Protein AF-A0A1T1DHY1-F1 (afdb_monomer_lite)

Radius of gyration: 11.14 Å; chains: 1; bounding box: 24×20×27 Å

Structure (mmCIF, N/CA/C/O backbone):
data_AF-A0A1T1DHY1-F1
#
_entry.id   AF-A0A1T1DHY1-F1
#
loop_
_atom_site.group_PDB
_atom_site.id
_atom_site.type_symbol
_atom_site.label_atom_id
_atom_site.label_alt_id
_atom_site.label_comp_id
_atom_site.label_asym_id
_atom_site.label_entity_id
_atom_site.label_seq_id
_atom_site.pdbx_PDB_ins_code
_atom_site.Cartn_x
_atom_site.Cartn_y
_atom_site.Cartn_z
_atom_site.occupancy
_atom_site.B_iso_or_equiv
_atom_site.auth_seq_id
_atom_site.auth_comp_id
_atom_site.auth_asym_id
_atom_site.auth_atom_id
_atom_site.pdbx_PDB_model_num
ATOM 1 N N . MET A 1 1 ? -11.489 -0.902 -11.305 1.00 56.00 1 MET A N 1
ATOM 2 C CA . MET A 1 1 ? -10.250 -0.454 -10.639 1.00 56.00 1 MET A CA 1
ATOM 3 C C . MET A 1 1 ? -10.507 0.954 -10.126 1.00 56.00 1 MET A C 1
ATOM 5 O O . MET A 1 1 ? -11.166 1.697 -10.847 1.00 56.00 1 MET A O 1
ATOM 9 N N . LYS A 1 2 ? -10.150 1.290 -8.879 1.00 62.69 2 LYS A N 1
ATOM 10 C CA . LYS A 1 2 ? -10.344 2.666 -8.391 1.00 62.69 2 LYS A CA 1
ATOM 11 C C . LYS A 1 2 ? -9.387 3.599 -9.138 1.00 62.69 2 LYS A C 1
ATOM 13 O O . LYS A 1 2 ? -8.335 3.170 -9.602 1.00 62.69 2 LYS A O 1
ATOM 18 N N . ASP A 1 3 ? -9.757 4.857 -9.277 1.00 87.94 3 ASP A N 1
ATOM 19 C CA . ASP A 1 3 ? -8.816 5.863 -9.753 1.00 87.94 3 ASP A CA 1
ATOM 20 C C . ASP A 1 3 ? -7.743 6.082 -8.664 1.00 87.94 3 ASP A C 1
ATOM 22 O O . ASP A 1 3 ? -8.073 6.142 -7.475 1.00 87.94 3 ASP A O 1
ATOM 26 N N . LEU A 1 4 ? -6.460 6.155 -9.034 1.00 92.19 4 LEU A N 1
ATOM 27 C CA . LEU A 1 4 ? -5.384 6.499 -8.091 1.00 92.19 4 LEU A CA 1
ATOM 28 C C . LEU A 1 4 ? -5.502 7.953 -7.603 1.00 92.19 4 LEU A C 1
ATOM 30 O O . LEU A 1 4 ? -4.952 8.290 -6.557 1.00 92.19 4 LEU A O 1
ATOM 34 N N . GLU A 1 5 ? -6.265 8.793 -8.303 1.00 93.31 5 GLU A N 1
ATOM 35 C CA . GLU A 1 5 ? -6.594 10.161 -7.886 1.00 93.31 5 GLU A CA 1
ATOM 36 C C . GLU A 1 5 ? -7.833 10.245 -6.976 1.00 93.31 5 GLU A C 1
ATOM 38 O O . GLU A 1 5 ? -8.190 11.328 -6.501 1.00 93.31 5 GLU A O 1
ATOM 43 N N . ASP A 1 6 ? -8.509 9.123 -6.699 1.00 95.81 6 ASP A N 1
ATOM 44 C CA . ASP A 1 6 ? -9.685 9.113 -5.829 1.00 95.81 6 ASP A CA 1
ATOM 45 C C . ASP A 1 6 ? -9.304 9.489 -4.383 1.00 95.81 6 ASP A C 1
ATOM 47 O O . ASP A 1 6 ? -8.409 8.916 -3.758 1.00 95.81 6 ASP A O 1
ATOM 51 N N . LYS A 1 7 ? -10.038 10.437 -3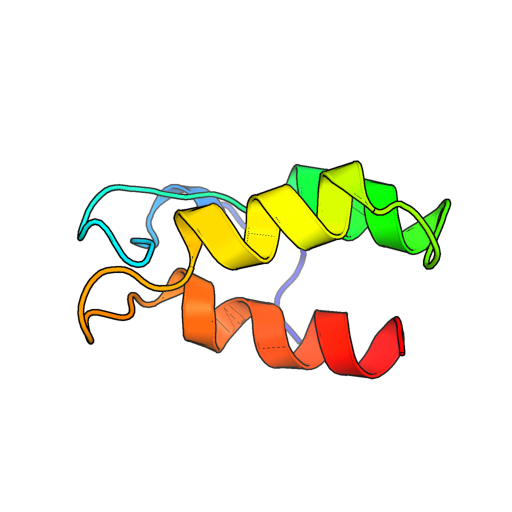.792 1.00 95.62 7 LYS A N 1
ATOM 52 C CA . LYS A 1 7 ? -9.822 10.879 -2.406 1.00 95.62 7 LYS A CA 1
ATOM 53 C C . LYS A 1 7 ? -10.036 9.769 -1.383 1.00 95.62 7 LYS A C 1
ATOM 55 O O . LYS A 1 7 ? -9.580 9.903 -0.250 1.00 95.62 7 LYS A O 1
ATOM 60 N N . ILE A 1 8 ? -10.687 8.669 -1.752 1.00 95.62 8 ILE A N 1
ATOM 61 C CA . ILE A 1 8 ? -10.844 7.513 -0.871 1.00 95.62 8 ILE A CA 1
ATOM 62 C C . ILE A 1 8 ? -9.499 7.005 -0.334 1.00 95.62 8 ILE A C 1
ATOM 64 O O . ILE A 1 8 ? -9.440 6.558 0.803 1.00 95.62 8 ILE A O 1
ATOM 68 N N . TRP A 1 9 ? -8.396 7.148 -1.078 1.00 96.88 9 TRP A N 1
ATOM 69 C CA . TRP A 1 9 ? -7.060 6.747 -0.618 1.00 96.88 9 TRP A CA 1
ATOM 70 C C . TRP A 1 9 ? -6.581 7.499 0.627 1.00 96.88 9 TRP A C 1
ATOM 72 O O . TRP A 1 9 ? -5.744 6.985 1.362 1.00 96.88 9 TRP A O 1
ATOM 82 N N . THR A 1 10 ? -7.112 8.694 0.907 1.00 96.56 10 THR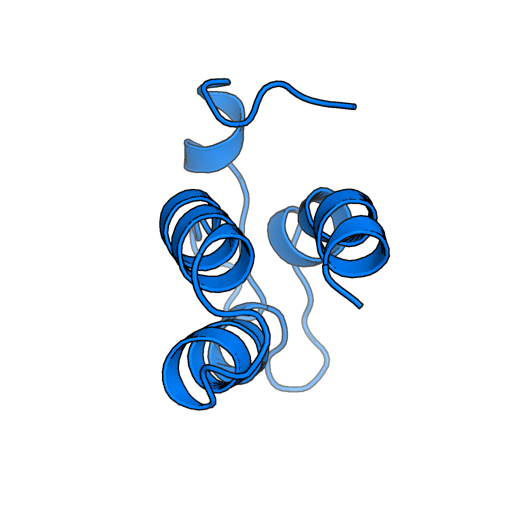 A N 1
ATOM 83 C CA . THR A 1 10 ? -6.775 9.447 2.127 1.00 96.56 10 THR A CA 1
ATOM 84 C C . THR A 1 10 ? -7.594 9.021 3.343 1.00 96.56 10 THR A C 1
ATOM 86 O O . THR A 1 10 ? -7.395 9.575 4.420 1.00 96.56 10 THR A O 1
ATOM 89 N N . THR A 1 11 ? -8.533 8.083 3.187 1.00 97.44 11 THR A N 1
ATOM 90 C CA . THR A 1 11 ? -9.433 7.637 4.263 1.00 97.44 11 THR A CA 1
ATOM 91 C C . THR A 1 11 ? -9.190 6.193 4.697 1.00 97.44 11 THR A C 1
ATOM 93 O O . THR A 1 11 ? -9.904 5.709 5.568 1.00 97.44 11 THR A O 1
ATOM 96 N N . LEU A 1 12 ? -8.250 5.483 4.067 1.00 97.50 12 LEU A N 1
ATOM 97 C CA . LEU A 1 12 ? -7.992 4.066 4.334 1.00 97.50 12 LEU A CA 1
ATOM 98 C C . LEU A 1 12 ? -6.907 3.902 5.392 1.00 97.50 12 LEU A C 1
ATOM 100 O O . LEU A 1 12 ? -5.937 4.662 5.399 1.00 97.50 12 LEU A O 1
ATOM 104 N N . ASN A 1 13 ? -7.036 2.882 6.239 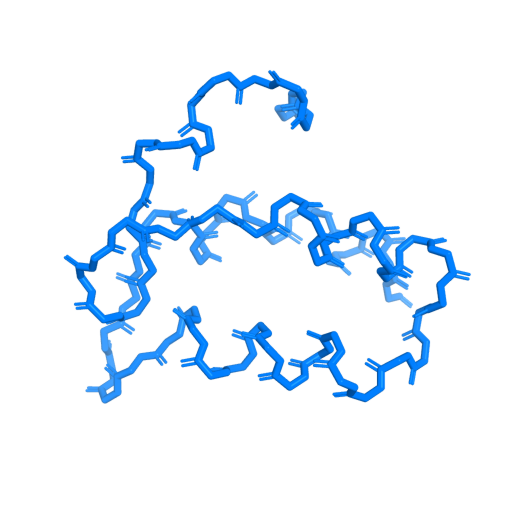1.00 98.12 13 ASN A N 1
ATOM 105 C CA . ASN A 1 13 ? -5.992 2.548 7.196 1.00 98.12 13 ASN A CA 1
ATOM 106 C C . ASN A 1 13 ? -5.000 1.529 6.625 1.00 98.12 13 ASN A C 1
ATOM 108 O O . ASN A 1 13 ? -5.361 0.677 5.810 1.00 98.12 13 ASN A O 1
ATOM 112 N N . GLY A 1 14 ? -3.751 1.613 7.078 1.00 97.00 14 GLY A N 1
ATOM 113 C CA . GLY A 1 14 ? -2.720 0.590 6.897 1.00 97.00 14 GLY A CA 1
ATOM 114 C C . GLY A 1 14 ? -2.688 -0.421 8.050 1.00 97.00 14 GLY A C 1
ATOM 115 O O . GLY A 1 14 ? -3.582 -0.459 8.899 1.00 97.00 14 GLY A O 1
ATOM 116 N N . GLY A 1 15 ? -1.622 -1.221 8.109 1.00 96.81 15 GLY A N 1
ATOM 117 C CA . GLY A 1 15 ? -1.424 -2.276 9.111 1.00 96.81 15 GLY A CA 1
ATOM 118 C C . GLY A 1 15 ? -1.349 -1.760 10.549 1.00 96.81 15 GLY A C 1
ATOM 119 O O . GLY A 1 15 ? -1.754 -2.447 11.474 1.00 96.81 15 GLY A O 1
ATOM 120 N N . TYR A 1 16 ? -0.934 -0.510 10.746 1.00 96.81 16 TYR A N 1
ATOM 121 C CA . TYR A 1 16 ? -0.889 0.137 12.060 1.00 96.81 16 TYR A CA 1
ATOM 122 C C . TYR A 1 16 ? -2.248 0.657 12.565 1.00 96.81 16 TYR A C 1
ATOM 124 O O . TYR A 1 16 ? -2.291 1.344 13.586 1.00 96.81 16 TYR A O 1
ATOM 132 N N . LYS A 1 17 ? -3.360 0.379 11.863 1.00 95.50 17 LYS A N 1
ATOM 133 C CA . LYS A 1 17 ? -4.698 0.953 12.141 1.00 95.50 17 LYS A CA 1
ATOM 134 C C . LYS A 1 17 ? -4.724 2.489 12.088 1.00 95.50 17 LYS A C 1
ATOM 136 O O . LYS A 1 17 ? -5.571 3.132 12.704 1.00 95.50 17 LYS A O 1
ATOM 141 N N . THR A 1 18 ? -3.793 3.072 11.342 1.00 96.38 18 THR A N 1
ATOM 142 C CA . THR A 1 18 ? -3.682 4.508 11.072 1.00 96.38 18 THR A CA 1
ATOM 143 C C . THR A 1 18 ? -3.843 4.771 9.583 1.00 96.38 18 THR A C 1
ATOM 145 O O . THR A 1 18 ? -3.588 3.884 8.766 1.00 96.38 18 THR A O 1
ATOM 148 N N . LEU A 1 19 ? -4.247 5.995 9.227 1.00 97.88 19 LEU A N 1
ATOM 149 C CA . LEU A 1 19 ? -4.409 6.392 7.832 1.00 97.88 19 LEU A CA 1
ATOM 150 C C . LEU A 1 19 ? -3.110 6.186 7.052 1.00 97.88 19 LEU A C 1
ATOM 152 O O . LEU A 1 19 ? -2.054 6.687 7.443 1.00 97.88 19 LEU A O 1
ATOM 156 N N . PHE A 1 20 ? -3.211 5.498 5.920 1.00 97.62 20 PHE A N 1
ATOM 157 C CA . PHE A 1 20 ? -2.086 5.253 5.035 1.00 97.62 20 PHE A CA 1
ATOM 158 C C . PHE A 1 20 ? -2.530 5.324 3.577 1.00 97.62 20 PHE A C 1
ATOM 160 O O . PHE A 1 20 ? -3.367 4.546 3.123 1.00 97.62 20 PHE A O 1
ATOM 167 N N . ASN A 1 21 ? -1.937 6.261 2.837 1.00 97.31 21 ASN A N 1
ATOM 168 C CA . ASN A 1 21 ? -2.174 6.428 1.411 1.00 97.31 21 ASN A CA 1
ATOM 169 C C . ASN A 1 21 ? -0.954 5.914 0.626 1.00 97.31 21 ASN A C 1
ATOM 171 O O . ASN A 1 21 ? 0.074 6.600 0.594 1.00 97.31 21 ASN A O 1
ATOM 175 N N . PRO A 1 22 ? -1.055 4.755 -0.045 1.00 96.88 22 PRO A N 1
ATOM 176 C CA . PRO A 1 22 ? 0.070 4.178 -0.760 1.00 96.88 22 PRO A CA 1
ATOM 177 C C . PRO A 1 22 ? 0.226 4.688 -2.201 1.00 96.88 22 PRO A C 1
ATOM 179 O O . PRO A 1 22 ? 1.152 4.261 -2.882 1.00 96.88 22 PRO A O 1
ATOM 182 N N . VAL A 1 23 ? -0.627 5.596 -2.694 1.00 97.06 23 VAL A N 1
ATOM 183 C CA . VAL A 1 23 ? -0.650 6.012 -4.113 1.00 97.06 23 VAL A CA 1
ATOM 184 C C . VAL A 1 23 ? 0.710 6.508 -4.601 1.00 97.06 23 VAL A C 1
ATOM 186 O O . VAL A 1 23 ? 1.127 6.176 -5.707 1.00 97.06 23 VAL A O 1
ATOM 189 N N . LYS A 1 24 ? 1.441 7.272 -3.779 1.00 97.00 24 LYS A N 1
ATOM 190 C CA . LYS A 1 24 ? 2.788 7.737 -4.151 1.00 97.00 24 LYS A CA 1
ATOM 191 C C . LYS A 1 24 ? 3.774 6.583 -4.338 1.00 97.00 24 LYS A C 1
ATOM 193 O O . LYS A 1 24 ? 4.640 6.673 -5.197 1.00 97.00 24 LYS A O 1
ATOM 198 N N . ILE A 1 25 ? 3.632 5.523 -3.545 1.00 97.69 25 ILE A N 1
ATOM 199 C CA . ILE A 1 25 ? 4.488 4.338 -3.604 1.00 97.69 25 ILE A CA 1
ATOM 200 C C . ILE A 1 25 ? 4.127 3.502 -4.836 1.00 97.69 25 ILE A C 1
ATOM 202 O O . ILE A 1 25 ? 5.026 3.087 -5.556 1.00 97.69 25 ILE A O 1
ATOM 206 N N . ILE A 1 26 ? 2.830 3.346 -5.135 1.00 96.88 26 ILE A N 1
ATOM 207 C CA . ILE A 1 26 ? 2.354 2.696 -6.369 1.00 96.88 26 ILE A CA 1
ATOM 208 C C . ILE A 1 26 ? 2.953 3.397 -7.592 1.00 96.88 26 ILE A C 1
ATOM 210 O O . ILE A 1 26 ? 3.605 2.753 -8.401 1.00 96.88 26 ILE A O 1
ATOM 214 N N . LYS A 1 27 ? 2.832 4.727 -7.678 1.00 96.31 27 LYS A N 1
ATOM 215 C CA . LYS A 1 27 ? 3.399 5.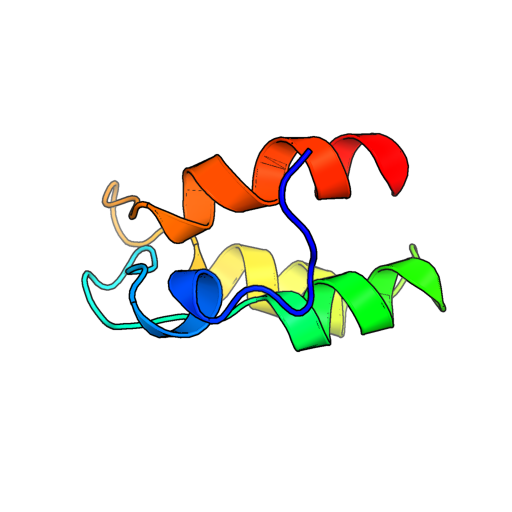508 -8.790 1.00 96.31 27 LYS A CA 1
ATOM 216 C C . LYS A 1 27 ? 4.920 5.400 -8.896 1.00 96.31 27 LYS A C 1
ATOM 218 O O . LYS A 1 27 ? 5.462 5.476 -9.992 1.00 96.31 27 LYS A O 1
ATOM 223 N N . ALA A 1 28 ? 5.622 5.253 -7.772 1.00 97.06 28 ALA A N 1
ATOM 224 C CA . ALA A 1 28 ? 7.065 5.024 -7.788 1.00 97.06 28 ALA A CA 1
ATOM 225 C C . ALA A 1 28 ? 7.403 3.640 -8.367 1.00 97.06 28 ALA A C 1
ATOM 227 O O . ALA A 1 28 ? 8.317 3.532 -9.180 1.00 97.06 28 ALA A O 1
ATOM 228 N N . LEU A 1 29 ? 6.634 2.610 -8.007 1.00 97.12 29 LEU A N 1
ATOM 229 C CA . LEU A 1 29 ? 6.784 1.258 -8.546 1.00 97.12 29 LEU A CA 1
ATOM 230 C C . LEU A 1 29 ? 6.378 1.146 -10.021 1.00 97.12 29 LEU A C 1
ATOM 232 O O . LEU A 1 29 ? 6.990 0.377 -10.748 1.00 97.12 29 LEU A O 1
ATOM 236 N N . GLU A 1 30 ? 5.405 1.930 -10.490 1.00 95.94 30 GLU A N 1
ATOM 237 C CA . GLU A 1 30 ? 5.073 2.018 -11.922 1.00 95.94 30 GLU A CA 1
ATOM 238 C C . GLU A 1 30 ? 6.257 2.542 -12.760 1.00 95.94 30 GLU A C 1
ATOM 240 O O . GLU A 1 30 ? 6.381 2.206 -13.937 1.00 95.94 30 GLU A O 1
ATOM 245 N N . VAL A 1 31 ? 7.136 3.359 -12.164 1.00 96.88 31 VAL A N 1
ATOM 246 C CA . VAL A 1 31 ? 8.346 3.888 -12.815 1.00 96.88 31 VAL A CA 1
ATOM 247 C C . VAL A 1 31 ? 9.533 2.935 -12.666 1.00 96.88 31 VAL A C 1
ATOM 249 O O . VAL A 1 31 ? 10.265 2.718 -13.632 1.00 96.88 31 VAL A O 1
ATOM 252 N N . ASP A 1 32 ? 9.735 2.379 -11.472 1.00 97.56 32 ASP A N 1
ATOM 253 C CA . ASP A 1 32 ? 10.779 1.395 -11.179 1.00 97.56 32 ASP A CA 1
ATOM 254 C C . ASP A 1 32 ? 10.204 0.215 -10.375 1.00 97.56 32 ASP A C 1
ATOM 256 O O . ASP A 1 32 ? 10.223 0.230 -9.136 1.00 97.56 32 ASP A O 1
ATOM 260 N N . PRO A 1 33 ? 9.751 -0.850 -11.065 1.00 97.00 33 PRO A N 1
ATOM 261 C CA . PRO A 1 33 ? 9.230 -2.051 -10.416 1.00 97.00 33 PRO A CA 1
ATOM 262 C C . PRO A 1 33 ? 10.264 -2.788 -9.555 1.00 97.00 33 PRO A C 1
ATOM 264 O O . PRO A 1 33 ? 9.899 -3.654 -8.762 1.00 97.00 33 PRO A O 1
ATOM 267 N N . SER A 1 34 ? 11.557 -2.470 -9.688 1.00 96.94 34 SER A N 1
ATOM 268 C CA . SER A 1 34 ? 12.643 -3.086 -8.919 1.00 96.94 34 SER A CA 1
ATOM 269 C C . SER A 1 34 ? 13.031 -2.305 -7.659 1.00 96.94 34 SER A C 1
ATOM 271 O O . SER A 1 34 ? 13.916 -2.739 -6.919 1.00 96.94 34 SER A O 1
ATOM 273 N N . SER A 1 35 ? 12.362 -1.182 -7.374 1.00 97.81 35 SER A N 1
ATOM 274 C CA . SER A 1 35 ? 12.694 -0.312 -6.245 1.00 97.81 35 SER A CA 1
ATOM 275 C C . SER A 1 35 ? 12.473 -0.995 -4.891 1.00 97.81 35 SER A C 1
ATOM 277 O O . SER A 1 35 ? 11.360 -1.057 -4.360 1.00 97.81 35 SER A O 1
ATOM 279 N N . SER A 1 36 ? 13.563 -1.464 -4.280 1.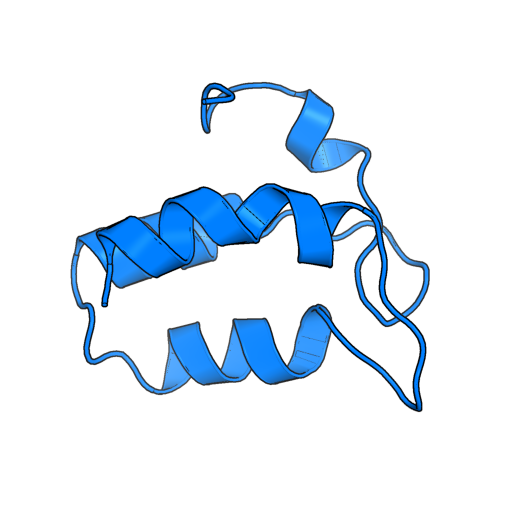00 97.62 36 SER A N 1
ATOM 280 C CA . SER A 1 36 ? 13.552 -2.057 -2.935 1.00 97.62 36 SER A CA 1
ATOM 281 C C . SER A 1 36 ? 13.011 -1.108 -1.862 1.00 97.62 36 SER A C 1
ATOM 283 O O . SER A 1 36 ? 12.409 -1.562 -0.893 1.00 97.62 36 SER A O 1
ATOM 285 N N . GLU A 1 37 ? 13.207 0.204 -2.016 1.00 98.00 37 GLU A N 1
ATOM 286 C CA . GLU A 1 37 ? 12.693 1.213 -1.081 1.00 98.00 37 GLU A CA 1
ATOM 287 C C . GLU A 1 37 ? 11.162 1.299 -1.131 1.00 98.00 37 GLU A C 1
ATOM 289 O O . GLU A 1 37 ? 10.493 1.323 -0.091 1.00 98.00 37 GLU A O 1
ATOM 294 N N . ALA A 1 38 ? 10.594 1.296 -2.338 1.00 97.75 38 ALA A N 1
ATOM 295 C CA . ALA A 1 38 ? 9.153 1.338 -2.525 1.00 97.75 38 ALA A CA 1
ATOM 296 C C . ALA A 1 38 ? 8.493 0.040 -2.031 1.00 97.75 38 ALA A C 1
ATOM 298 O O . ALA A 1 38 ? 7.534 0.094 -1.255 1.00 97.75 38 ALA A O 1
ATOM 299 N N . TRP A 1 39 ? 9.059 -1.123 -2.369 1.00 97.31 39 TRP A N 1
ATOM 300 C CA . TRP A 1 39 ? 8.600 -2.411 -1.836 1.00 97.31 39 TRP A CA 1
ATOM 301 C C . TRP A 1 39 ? 8.734 -2.502 -0.313 1.00 97.31 39 TRP A C 1
ATOM 303 O O . TRP A 1 39 ? 7.811 -2.965 0.359 1.00 97.31 39 TRP A O 1
ATOM 313 N N . GLY A 1 40 ? 9.835 -2.003 0.252 1.00 97.56 40 GLY A N 1
ATOM 314 C CA . GLY A 1 40 ? 10.037 -1.941 1.700 1.00 97.56 40 GLY A CA 1
ATOM 315 C C . GLY A 1 40 ? 8.990 -1.071 2.399 1.00 97.56 40 GLY A C 1
ATOM 316 O O . GLY A 1 40 ? 8.480 -1.447 3.452 1.00 97.56 40 GLY A O 1
ATOM 317 N N . SER A 1 41 ? 8.596 0.045 1.782 1.00 96.88 41 SER A N 1
ATOM 318 C CA . SER A 1 41 ? 7.544 0.922 2.311 1.00 96.88 41 SER A CA 1
ATOM 319 C C . SER A 1 41 ? 6.170 0.243 2.332 1.00 96.88 41 SER A C 1
ATOM 321 O O . SER A 1 41 ? 5.410 0.436 3.280 1.00 96.88 41 SER A O 1
ATOM 323 N N . ILE A 1 42 ? 5.844 -0.569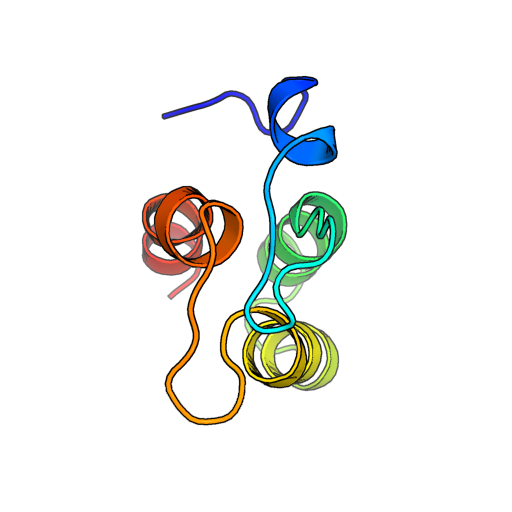 1.321 1.00 95.88 42 ILE A N 1
ATOM 324 C CA . ILE A 1 42 ? 4.617 -1.385 1.300 1.00 95.88 42 ILE A CA 1
ATOM 325 C C . ILE A 1 42 ? 4.639 -2.409 2.434 1.00 95.88 42 ILE A C 1
ATOM 327 O O . ILE A 1 42 ? 3.677 -2.488 3.200 1.00 95.88 42 ILE A O 1
ATOM 331 N N . TRP A 1 43 ? 5.736 -3.160 2.547 1.00 95.50 43 TRP A N 1
ATOM 332 C CA . TRP A 1 43 ? 5.917 -4.187 3.572 1.00 95.50 43 TRP A CA 1
ATOM 333 C C . TRP A 1 43 ? 5.770 -3.610 4.985 1.00 95.50 43 TRP A C 1
ATOM 335 O O . TRP A 1 43 ? 4.987 -4.110 5.783 1.00 95.50 43 TRP A O 1
ATOM 345 N N . GLU A 1 44 ? 6.439 -2.495 5.272 1.00 95.94 44 GLU A N 1
ATOM 346 C CA . GLU A 1 44 ? 6.393 -1.864 6.594 1.00 95.94 44 GLU A CA 1
ATOM 347 C C . GLU A 1 44 ? 4.991 -1.367 6.977 1.00 95.94 44 GLU A C 1
ATOM 349 O O . GLU A 1 44 ? 4.586 -1.480 8.130 1.00 95.94 44 GLU A O 1
ATOM 354 N N . ASN A 1 45 ? 4.237 -0.796 6.033 1.00 96.75 45 ASN A N 1
ATOM 355 C CA . ASN A 1 45 ? 3.042 -0.018 6.376 1.00 96.75 45 ASN A CA 1
ATOM 356 C C . ASN A 1 45 ? 1.717 -0.761 6.182 1.00 96.75 45 ASN A C 1
ATOM 358 O O . ASN A 1 45 ? 0.715 -0.382 6.795 1.00 96.75 45 ASN A O 1
ATOM 362 N N . LEU A 1 46 ? 1.656 -1.780 5.321 1.00 96.50 46 LEU A N 1
ATOM 363 C CA . LEU A 1 46 ? 0.392 -2.450 4.986 1.00 96.50 46 LEU A CA 1
ATOM 364 C C . LEU A 1 46 ? 0.079 -3.661 5.858 1.00 96.50 46 LEU A C 1
ATOM 366 O O . LEU A 1 46 ? -1.047 -4.154 5.825 1.00 96.50 46 LEU A O 1
ATOM 370 N N . HIS A 1 47 ? 1.012 -4.114 6.680 1.00 95.69 47 HIS A N 1
ATOM 371 C CA . HIS A 1 47 ? 0.726 -5.097 7.710 1.00 95.69 47 HIS A CA 1
ATOM 372 C C . HIS A 1 47 ? 1.503 -4.761 8.977 1.00 95.69 47 HIS A C 1
ATOM 374 O O . HIS A 1 47 ? 2.634 -4.291 8.916 1.00 95.69 47 HIS A O 1
ATOM 380 N N . HIS A 1 48 ? 0.934 -5.044 10.143 1.00 95.00 48 HIS A N 1
ATOM 381 C CA . HIS A 1 48 ? 1.682 -4.929 11.389 1.00 95.00 48 HIS A CA 1
ATOM 382 C C . HIS A 1 48 ? 1.182 -5.928 12.428 1.00 95.00 48 HIS A C 1
ATOM 384 O O . HIS A 1 48 ? 0.024 -5.891 12.811 1.00 95.00 48 HIS A O 1
ATOM 390 N N . GLN A 1 49 ? 2.043 -6.840 12.892 1.00 91.50 49 GLN A N 1
ATOM 391 C CA . GLN A 1 49 ? 1.713 -7.823 13.944 1.00 91.50 49 GLN A CA 1
ATOM 392 C C . GLN A 1 49 ? 0.394 -8.604 13.720 1.00 91.50 49 GLN A C 1
ATOM 394 O O . GLN A 1 49 ? -0.307 -8.947 14.667 1.00 91.50 49 GLN A O 1
ATOM 399 N N . GLY A 1 50 ? 0.061 -8.905 12.459 1.00 88.69 50 GLY A N 1
ATOM 400 C CA . GLY A 1 50 ? -1.178 -9.596 12.074 1.00 88.69 50 GLY A CA 1
ATOM 401 C C . GLY A 1 50 ? -2.360 -8.671 11.766 1.00 88.69 50 GLY A C 1
ATOM 402 O O . GLY A 1 50 ? -3.363 -9.140 11.230 1.00 88.69 50 GLY A O 1
ATOM 403 N N . ASP A 1 51 ? -2.235 -7.371 12.031 1.00 94.75 51 ASP A N 1
ATOM 404 C CA . ASP A 1 51 ? -3.189 -6.361 11.591 1.00 94.75 51 ASP A CA 1
ATOM 405 C C . ASP A 1 51 ? -2.962 -5.992 10.120 1.00 94.75 51 ASP A C 1
ATOM 407 O O . ASP A 1 51 ? -1.832 -5.850 9.642 1.00 94.75 51 ASP A O 1
ATOM 411 N N . ILE A 1 52 ? -4.075 -5.796 9.421 1.00 95.50 52 ILE A N 1
ATOM 412 C CA . ILE A 1 52 ? -4.167 -5.313 8.045 1.00 95.50 52 ILE A CA 1
ATOM 413 C C . ILE A 1 52 ? -5.318 -4.310 7.975 1.00 95.50 52 ILE A C 1
ATOM 415 O O . ILE A 1 52 ? -6.316 -4.457 8.684 1.00 95.50 52 ILE A O 1
ATOM 419 N N . GLY A 1 53 ? -5.172 -3.287 7.139 1.00 96.12 53 GLY A N 1
ATOM 420 C CA . GLY A 1 53 ? -6.166 -2.228 6.974 1.00 96.12 53 GLY A CA 1
ATOM 421 C C . GLY A 1 53 ? -6.768 -2.214 5.572 1.00 96.12 53 GLY A C 1
ATOM 422 O O . GLY A 1 53 ? -6.395 -3.002 4.700 1.00 96.12 53 GLY A O 1
ATOM 423 N N . GLU A 1 54 ? -7.713 -1.311 5.319 1.00 97.38 54 GLU A N 1
ATOM 424 C CA . GLU A 1 54 ? -8.376 -1.208 4.016 1.00 97.38 54 GLU A CA 1
ATOM 425 C C . GLU A 1 54 ? -7.388 -0.883 2.888 1.00 97.38 54 GLU A C 1
ATOM 427 O O . GLU A 1 54 ? -7.566 -1.364 1.767 1.00 97.38 54 GLU A O 1
ATOM 432 N N . ALA A 1 55 ? -6.329 -0.114 3.172 1.00 97.06 55 ALA A N 1
ATOM 433 C CA . ALA A 1 55 ? -5.287 0.210 2.199 1.00 97.06 55 ALA A CA 1
ATOM 434 C C . ALA A 1 55 ? -4.547 -1.050 1.728 1.00 97.06 55 ALA A C 1
ATOM 436 O O . ALA A 1 55 ? -4.217 -1.155 0.548 1.00 97.06 55 ALA A O 1
ATOM 437 N N . SER A 1 56 ? -4.355 -2.022 2.627 1.00 96.88 56 SER A N 1
ATOM 438 C CA . SER A 1 56 ? -3.700 -3.306 2.358 1.00 96.88 56 SER A CA 1
ATOM 439 C C . SER A 1 56 ? -4.461 -4.130 1.325 1.00 96.88 56 SER A C 1
ATOM 441 O O . SER A 1 56 ? -3.851 -4.768 0.475 1.00 96.88 56 SER A O 1
ATOM 443 N N . TYR A 1 57 ? -5.794 -4.077 1.355 1.00 96.06 57 TYR A N 1
ATOM 444 C CA . TYR A 1 57 ? -6.641 -4.739 0.361 1.00 96.06 57 TYR A CA 1
ATOM 445 C C . TYR A 1 57 ? -6.784 -3.920 -0.920 1.00 96.06 57 TYR A C 1
ATOM 447 O O . TYR A 1 57 ? -6.739 -4.468 -2.020 1.00 96.06 57 TYR A O 1
ATOM 455 N N . ALA A 1 58 ? -6.966 -2.605 -0.787 1.00 96.00 58 ALA A N 1
ATOM 456 C CA . ALA A 1 58 ? -7.237 -1.725 -1.916 1.00 96.00 58 ALA A CA 1
ATOM 457 C C . ALA A 1 58 ? -6.080 -1.677 -2.921 1.00 96.00 58 ALA A C 1
ATOM 459 O O . ALA A 1 58 ? -6.333 -1.513 -4.112 1.00 96.00 58 ALA A O 1
ATOM 460 N N . ILE A 1 59 ? -4.835 -1.833 -2.461 1.00 95.50 59 ILE A N 1
ATOM 461 C CA . ILE A 1 59 ? -3.650 -1.778 -3.322 1.00 95.50 59 ILE A CA 1
ATOM 462 C C . ILE A 1 59 ? -3.431 -3.039 -4.172 1.00 95.50 59 ILE A C 1
ATOM 464 O O . ILE A 1 59 ? -2.747 -2.965 -5.187 1.00 95.50 59 ILE A O 1
ATOM 468 N N . VAL A 1 60 ? -3.996 -4.190 -3.789 1.00 95.56 60 VAL A N 1
ATOM 469 C CA . VAL A 1 60 ? -3.653 -5.492 -4.395 1.00 95.56 60 VAL A CA 1
ATOM 470 C C . VAL A 1 60 ? -3.784 -5.507 -5.924 1.00 95.56 60 VAL A C 1
ATOM 472 O O . VAL A 1 60 ? -2.840 -5.965 -6.564 1.00 95.56 60 VAL A O 1
ATOM 475 N N . PRO A 1 61 ? -4.862 -4.977 -6.541 1.00 94.75 61 PRO A N 1
ATOM 476 C CA . PRO A 1 61 ? -4.967 -4.947 -7.999 1.00 94.75 61 PRO A CA 1
ATOM 477 C C . PRO A 1 61 ? -3.801 -4.220 -8.682 1.00 94.75 61 PRO A C 1
ATOM 479 O O . PRO A 1 61 ? -3.336 -4.676 -9.713 1.00 94.75 61 PRO A O 1
ATOM 482 N N . TYR A 1 62 ? -3.287 -3.144 -8.079 1.00 94.94 62 TYR A N 1
ATOM 483 C CA . TYR A 1 62 ? -2.174 -2.372 -8.637 1.00 94.94 62 TYR A CA 1
ATOM 484 C C . TYR A 1 62 ? -0.843 -3.120 -8.514 1.00 94.94 62 TYR A C 1
ATOM 486 O O . TYR A 1 62 ? -0.012 -3.034 -9.407 1.00 94.94 62 TYR A O 1
ATOM 494 N N . LEU A 1 63 ? -0.635 -3.883 -7.433 1.00 94.50 63 LEU A N 1
ATOM 495 C CA . LEU A 1 63 ? 0.586 -4.689 -7.279 1.00 94.50 63 LEU A CA 1
ATOM 496 C C . LEU A 1 63 ? 0.643 -5.844 -8.274 1.00 94.50 63 LEU A C 1
ATOM 498 O O . LEU A 1 63 ? 1.731 -6.202 -8.706 1.00 94.50 63 LEU A O 1
ATOM 502 N N . ILE A 1 64 ? -0.514 -6.406 -8.632 1.00 94.56 64 ILE A N 1
ATOM 503 C CA . ILE A 1 64 ? -0.610 -7.447 -9.661 1.00 94.56 64 ILE A CA 1
ATOM 504 C C . ILE A 1 64 ? -0.197 -6.895 -11.029 1.00 94.56 64 ILE A C 1
ATOM 506 O O . ILE A 1 64 ? 0.446 -7.609 -11.781 1.00 94.56 64 ILE A O 1
ATOM 510 N N . ASP A 1 65 ? -0.531 -5.641 -11.341 1.00 92.69 65 ASP A N 1
ATOM 511 C CA . ASP A 1 65 ? -0.151 -5.022 -12.618 1.00 92.69 65 ASP A CA 1
ATOM 512 C C . ASP A 1 65 ? 1.344 -4.643 -12.683 1.00 92.69 65 ASP A C 1
ATOM 514 O O . ASP A 1 65 ? 1.896 -4.489 -13.771 1.00 92.69 65 ASP A O 1
ATOM 518 N N . ILE A 1 66 ? 1.999 -4.480 -11.526 1.00 92.56 66 ILE A N 1
ATOM 519 C CA . ILE A 1 66 ? 3.425 -4.132 -11.410 1.00 92.56 66 ILE A CA 1
ATOM 520 C C . ILE A 1 66 ? 4.337 -5.374 -11.486 1.00 92.56 66 ILE A C 1
ATOM 522 O O . ILE A 1 66 ? 5.477 -5.248 -11.939 1.00 92.56 66 ILE A O 1
ATOM 526 N N . TYR A 1 67 ? 3.874 -6.537 -11.012 1.00 78.94 67 TYR A N 1
ATOM 527 C CA . TYR A 1 67 ? 4.652 -7.784 -10.921 1.00 78.94 67 TYR A CA 1
ATOM 528 C C . TYR A 1 67 ? 4.497 -8.672 -12.162 1.00 78.94 67 TYR A C 1
ATOM 530 O O . TYR A 1 67 ? 5.540 -9.113 -12.699 1.00 78.94 67 TYR A O 1
#

Secondary structure (DSSP, 8-state):
---TT-GGGGS-B-TTSSB---HHHHHHHHH-TT-HHHHHHHHHHHEETTEE-HHHHHTHHHHHHH-

Foldseek 3Di:
DDDLPDCVLQVKAAQVRDRDRLSVLLVVLVVPVPDPVSVVVLVVTQHDPHGGMPNVVVCVVSNVVSD

Organism: NCBI:txid561005

pLDDT: mean 94.62, std 6.83, range [56.0, 98.12]

Sequence (67 aa):
MKDLEDKIWTTLNGGYKTLFNPVKIIKALEVDPSSSEAWGSIWENLHHQGDIGEASYAIVPYLIDIY